Protein AF-A0A4Q2UC87-F1 (afdb_monomer_lite)

Sequence (145 aa):
MKTLNYSRYDSLMQLIVLPMYIGLLDWIMIGHAYWDNWTTFGAATGIVFVESFVNWLINNYIALFTNRRLTDPKRYIKPALIRFGLTGTSSSINATLLYGVFWAIDLPGFELNIVRFGLAMLYTLVIVFIVVIAYEAMDTFLYWQ

Organism: NCBI:txid2502893

Secondary structure (DSSP, 8-state):
---S-SSTTHHHHHHHHHHHHHHHHHHHHHTTHHHH-HHHHHHHHHHHHHHHHHHHHHHHHHHHHHHHH---GGGTHHHHHHHHHHHHHHHHHHHHHHHHHHHHTT-TT----HHHHHHHHHHHHHHHHHHHHHHHHHHHHHHH-

Radius of gyration: 16.62 Å; chains: 1; bounding box: 43×34×49 Å

pLDDT: mean 87.53, std 13.15, range [37.94, 97.88]

Foldseek 3Di:
DPDLDPDPCSVVVCVPVVVVLQLVLLCLQQNPCCVVPPQLVVVSSVVSSVLVVVLSSVLSVLLVVLCVVPVPLVPLPVSLVSSLVVSLVSQLVSLVVSSVVCVVVVRPRGDDDVVSSVVSSVSSSVVSNVVSVVSSVVVNVVVVD

Structure (mmCIF, N/CA/C/O backbone):
data_AF-A0A4Q2UC87-F1
#
_entry.id   AF-A0A4Q2UC87-F1
#
loop_
_atom_site.group_PDB
_atom_site.id
_atom_site.type_symbol
_atom_site.label_atom_id
_atom_site.label_alt_id
_atom_site.label_comp_id
_atom_site.label_asym_id
_atom_site.label_entity_id
_atom_site.label_seq_id
_atom_site.pdbx_PDB_ins_code
_atom_site.Cartn_x
_atom_site.Cartn_y
_atom_site.Cartn_z
_atom_site.occupancy
_atom_site.B_iso_or_equiv
_atom_site.auth_seq_id
_atom_site.auth_comp_id
_atom_site.auth_asym_id
_atom_site.auth_atom_id
_atom_site.pdbx_PDB_model_num
ATOM 1 N N . MET A 1 1 ? -8.832 -21.598 14.549 1.00 37.94 1 MET A N 1
ATOM 2 C CA . MET A 1 1 ? -8.063 -20.332 14.557 1.00 37.94 1 MET A CA 1
ATOM 3 C C . MET A 1 1 ? -8.992 -19.232 14.071 1.00 37.94 1 MET A C 1
ATOM 5 O O . MET A 1 1 ? -9.639 -19.444 13.055 1.00 37.94 1 MET A O 1
ATOM 9 N N . LYS A 1 2 ? -9.147 -18.121 14.807 1.00 42.97 2 LYS A N 1
ATOM 10 C CA . LYS A 1 2 ? -9.926 -16.974 14.309 1.00 42.97 2 LYS A CA 1
ATOM 11 C C . LYS A 1 2 ? -9.225 -16.471 13.045 1.00 42.97 2 LYS A C 1
ATOM 13 O O . LYS A 1 2 ? -8.032 -16.191 13.104 1.00 42.97 2 LYS A O 1
ATOM 18 N N . THR A 1 3 ? -9.937 -16.460 11.925 1.00 48.00 3 THR A N 1
ATOM 19 C CA . THR A 1 3 ? -9.448 -15.950 10.640 1.00 48.00 3 THR A CA 1
ATOM 20 C C . THR A 1 3 ? -8.881 -14.544 10.818 1.00 48.00 3 THR A C 1
ATOM 22 O O . THR A 1 3 ? -9.403 -13.781 11.626 1.00 48.00 3 THR A O 1
ATOM 25 N N . LEU A 1 4 ? -7.851 -14.184 10.048 1.00 56.97 4 LEU A N 1
ATOM 26 C CA . LEU A 1 4 ? -7.305 -12.818 9.993 1.00 56.97 4 LEU A CA 1
ATOM 27 C C . LEU A 1 4 ? -8.288 -11.799 9.386 1.00 56.97 4 LEU A C 1
ATOM 29 O O . LEU A 1 4 ? -7.922 -10.651 9.178 1.00 56.97 4 LEU A O 1
ATOM 33 N N . ASN A 1 5 ? -9.525 -12.200 9.106 1.00 57.31 5 ASN A N 1
ATOM 34 C CA . ASN A 1 5 ? -10.591 -11.304 8.687 1.00 57.31 5 ASN A CA 1
ATOM 35 C C . ASN A 1 5 ? -11.122 -10.565 9.919 1.00 57.31 5 ASN A C 1
ATOM 37 O O . ASN A 1 5 ? -11.554 -11.199 10.888 1.00 57.31 5 ASN A O 1
ATOM 41 N N . TYR A 1 6 ? -11.077 -9.239 9.866 1.00 54.84 6 TYR A N 1
ATOM 42 C CA . TYR A 1 6 ? -11.622 -8.341 10.873 1.00 54.84 6 TYR A CA 1
ATOM 43 C C . TYR A 1 6 ? -13.161 -8.351 10.839 1.00 54.84 6 TYR A C 1
ATOM 45 O O . TYR A 1 6 ? -13.801 -8.412 11.887 1.00 54.84 6 TYR A O 1
ATOM 53 N N . SER A 1 7 ? -13.755 -8.425 9.642 1.00 61.97 7 SER A N 1
ATOM 54 C CA . SER A 1 7 ? -15.198 -8.578 9.414 1.00 61.97 7 SER A CA 1
ATOM 55 C C . SER A 1 7 ? -15.523 -9.610 8.325 1.00 61.97 7 SER A C 1
ATOM 57 O O . SER A 1 7 ? -14.702 -9.932 7.466 1.00 61.97 7 SER A O 1
ATOM 59 N N . ARG A 1 8 ? -16.769 -10.111 8.318 1.00 63.47 8 ARG A N 1
ATOM 60 C CA . ARG A 1 8 ? -17.316 -10.930 7.215 1.00 63.47 8 ARG A CA 1
ATOM 61 C C . ARG A 1 8 ? -17.383 -10.161 5.890 1.00 63.47 8 ARG A C 1
ATOM 63 O O . ARG A 1 8 ? -17.401 -10.790 4.838 1.00 63.47 8 ARG A O 1
ATOM 70 N N . TYR A 1 9 ? -17.412 -8.829 5.947 1.00 67.69 9 TYR A N 1
ATOM 71 C CA . TYR A 1 9 ? -17.465 -7.957 4.771 1.00 67.69 9 TYR A CA 1
ATOM 72 C C . TYR A 1 9 ? -16.085 -7.522 4.267 1.00 67.69 9 TYR A C 1
ATOM 74 O O . TYR A 1 9 ? -16.001 -6.967 3.173 1.00 67.69 9 TYR A O 1
ATOM 82 N N . ASP A 1 10 ? -15.004 -7.813 5.002 1.00 68.94 10 ASP A N 1
ATOM 83 C CA . ASP A 1 10 ? -13.651 -7.407 4.605 1.00 68.94 10 ASP A CA 1
ATOM 84 C C . ASP A 1 10 ? -13.281 -7.958 3.242 1.00 68.94 10 ASP A C 1
ATOM 86 O O . ASP A 1 10 ? -12.770 -7.233 2.404 1.00 68.94 10 ASP A O 1
ATOM 90 N N . SER A 1 11 ? -13.566 -9.235 2.994 1.00 69.19 11 SER A N 1
ATOM 91 C CA . SER A 1 11 ? -13.206 -9.892 1.738 1.00 69.19 11 SER A CA 1
ATOM 92 C C . SER A 1 11 ? -13.876 -9.220 0.535 1.00 69.19 11 SER A C 1
ATOM 94 O O . SER A 1 11 ? -13.258 -9.084 -0.517 1.00 69.19 11 SER A O 1
ATOM 96 N N . LEU A 1 12 ? -15.120 -8.756 0.704 1.00 72.94 12 LEU A N 1
ATOM 97 C CA . LEU A 1 12 ? -15.866 -8.051 -0.337 1.00 72.94 12 LEU A CA 1
ATOM 98 C C . LEU A 1 12 ? -15.346 -6.623 -0.528 1.00 72.94 12 LEU A C 1
ATOM 100 O O . LEU A 1 12 ? -15.152 -6.185 -1.659 1.00 72.94 12 LEU A O 1
ATOM 104 N N . MET A 1 13 ? -15.086 -5.912 0.572 1.00 72.00 13 MET A N 1
ATOM 105 C CA . MET A 1 13 ? -14.503 -4.575 0.518 1.00 72.00 13 MET A CA 1
ATOM 106 C C . MET A 1 13 ? -13.117 -4.616 -0.141 1.00 72.00 13 MET A C 1
ATOM 108 O O . MET A 1 13 ? -12.821 -3.774 -0.979 1.00 72.00 13 MET A O 1
ATOM 112 N N . GLN A 1 14 ? -12.306 -5.633 0.156 1.00 75.81 14 GLN A N 1
ATOM 113 C CA . GLN A 1 14 ? -10.998 -5.845 -0.465 1.00 75.81 14 GLN A CA 1
ATOM 114 C C . GLN A 1 14 ? -11.108 -6.155 -1.957 1.00 75.81 14 GLN A C 1
ATOM 116 O O . GLN A 1 14 ? -10.358 -5.587 -2.740 1.00 75.81 14 GLN A O 1
ATOM 121 N N . LEU A 1 15 ? -12.071 -6.979 -2.380 1.00 77.31 15 LEU A N 1
ATOM 122 C CA . LEU A 1 15 ? -12.268 -7.275 -3.802 1.00 77.31 15 LEU A CA 1
ATOM 123 C C . LEU A 1 15 ? -12.517 -6.008 -4.638 1.00 77.31 15 LEU A C 1
ATOM 125 O O . LEU A 1 15 ? -12.125 -5.955 -5.798 1.00 77.31 15 LEU A O 1
ATOM 129 N N . ILE A 1 16 ? -13.157 -4.995 -4.050 1.00 80.56 16 ILE A N 1
ATOM 130 C CA . ILE A 1 16 ? -13.484 -3.736 -4.730 1.00 80.56 16 ILE A CA 1
ATOM 131 C C . ILE A 1 16 ? -12.366 -2.701 -4.556 1.00 80.56 16 ILE A C 1
ATOM 133 O O . ILE A 1 16 ? -11.944 -2.073 -5.524 1.00 80.56 16 ILE A O 1
ATOM 137 N N . VAL A 1 17 ? -11.881 -2.509 -3.328 1.00 84.12 17 VAL A N 1
ATOM 138 C CA . VAL A 1 17 ? -10.911 -1.457 -2.993 1.00 84.12 17 VAL A CA 1
ATOM 139 C C . VAL A 1 17 ? -9.513 -1.805 -3.496 1.00 84.12 17 VAL A C 1
ATOM 141 O O . VAL A 1 17 ? -8.821 -0.917 -3.986 1.00 84.12 17 VAL A O 1
ATOM 144 N N . LEU A 1 18 ? -9.101 -3.073 -3.419 1.00 88.06 18 LEU A N 1
ATOM 145 C CA . LEU A 1 18 ? -7.736 -3.488 -3.737 1.00 88.06 18 LEU A CA 1
ATOM 146 C C . LEU A 1 18 ? -7.373 -3.256 -5.216 1.00 88.06 18 LEU A C 1
ATOM 148 O O . LEU A 1 18 ? -6.325 -2.662 -5.451 1.00 88.06 18 LEU A O 1
ATOM 152 N N . PRO A 1 19 ? -8.207 -3.603 -6.220 1.00 90.69 19 PRO A N 1
ATOM 153 C CA . PRO A 1 19 ? -7.881 -3.310 -7.619 1.00 90.69 19 PRO A CA 1
ATOM 154 C C . PRO A 1 19 ? -7.775 -1.810 -7.913 1.00 90.69 19 PRO A C 1
ATOM 156 O O . PRO A 1 19 ? -6.869 -1.386 -8.626 1.00 90.69 19 PRO A O 1
ATOM 159 N N . MET A 1 20 ? -8.673 -0.997 -7.340 1.00 91.75 20 MET A N 1
ATOM 160 C CA . MET A 1 20 ? -8.616 0.462 -7.495 1.00 91.75 20 MET A CA 1
ATOM 161 C C . MET A 1 20 ? -7.369 1.048 -6.828 1.00 91.75 20 MET A C 1
ATOM 163 O O . MET A 1 20 ? -6.731 1.932 -7.396 1.00 91.75 20 MET A O 1
ATOM 167 N N . TYR A 1 21 ? -7.021 0.538 -5.643 1.00 93.06 21 TYR A N 1
ATOM 168 C CA . TYR A 1 21 ? -5.811 0.916 -4.924 1.00 93.06 21 TYR A CA 1
ATOM 169 C C . TYR A 1 21 ? -4.556 0.600 -5.733 1.00 93.06 21 TYR A C 1
ATOM 171 O O . TYR A 1 21 ? -3.743 1.493 -5.944 1.00 93.06 21 TYR A O 1
ATOM 179 N N . ILE A 1 22 ? -4.438 -0.634 -6.231 1.00 95.25 22 ILE A N 1
ATOM 180 C CA . ILE A 1 22 ? -3.294 -1.082 -7.030 1.00 95.25 22 ILE A CA 1
ATOM 181 C C . ILE A 1 22 ? -3.141 -0.212 -8.277 1.00 95.25 22 ILE A C 1
ATOM 183 O O . ILE A 1 22 ? -2.082 0.371 -8.478 1.00 95.25 22 ILE A O 1
ATOM 187 N N . GLY A 1 23 ? -4.207 -0.055 -9.070 1.00 95.81 23 GLY A N 1
ATOM 188 C CA . GLY A 1 23 ? -4.127 0.687 -10.330 1.00 95.81 23 GLY A CA 1
ATOM 189 C C . GLY A 1 23 ? -3.752 2.159 -10.147 1.00 95.81 23 GLY A C 1
ATOM 190 O O . GLY A 1 23 ? -2.960 2.699 -10.918 1.00 95.81 23 GLY A O 1
ATOM 191 N N . LEU A 1 24 ? -4.280 2.819 -9.109 1.00 96.62 24 LEU A N 1
ATOM 192 C CA . LEU A 1 24 ? -3.909 4.202 -8.803 1.00 96.62 24 LEU A CA 1
ATOM 193 C C . LEU A 1 24 ? -2.500 4.308 -8.214 1.00 96.62 24 LEU A C 1
ATOM 195 O O . LEU A 1 24 ? -1.775 5.229 -8.582 1.00 96.62 24 LEU A O 1
ATOM 199 N N . LEU A 1 25 ? -2.100 3.393 -7.326 1.00 97.19 25 LEU A N 1
ATOM 200 C CA . LEU A 1 25 ? -0.761 3.399 -6.735 1.00 97.19 25 LEU A CA 1
ATOM 201 C C . LEU A 1 25 ? 0.313 3.188 -7.807 1.00 97.19 25 LEU A C 1
ATOM 203 O O . LEU A 1 25 ? 1.255 3.979 -7.880 1.00 97.19 25 LEU A O 1
ATOM 207 N N . ASP A 1 26 ? 0.131 2.179 -8.662 1.00 97.62 26 ASP A N 1
ATOM 208 C CA . ASP A 1 26 ? 1.014 1.890 -9.792 1.00 97.62 26 ASP A CA 1
ATOM 209 C C . ASP A 1 26 ? 1.115 3.100 -10.722 1.00 97.62 26 ASP A C 1
ATOM 211 O O . ASP A 1 26 ? 2.214 3.547 -11.056 1.00 97.62 26 ASP A O 1
ATOM 215 N N . TRP A 1 27 ? -0.024 3.701 -11.081 1.00 97.75 27 TRP A N 1
ATOM 216 C CA . TRP A 1 27 ? -0.035 4.890 -11.926 1.00 97.75 27 TRP A CA 1
ATOM 217 C C . TRP A 1 27 ? 0.672 6.090 -11.279 1.00 97.75 27 TRP A C 1
ATOM 219 O O . TRP A 1 27 ? 1.401 6.806 -11.965 1.00 97.75 27 TRP A O 1
ATOM 229 N N . ILE A 1 28 ? 0.519 6.308 -9.969 1.00 97.44 28 ILE A N 1
ATOM 230 C CA . ILE A 1 28 ? 1.220 7.389 -9.257 1.00 97.44 28 ILE A CA 1
ATOM 231 C C . ILE A 1 28 ? 2.734 7.143 -9.250 1.00 97.44 28 ILE A C 1
ATOM 233 O O . ILE A 1 28 ? 3.501 8.078 -9.493 1.00 97.44 28 ILE A O 1
ATOM 237 N N . MET A 1 29 ? 3.173 5.911 -8.977 1.00 97.00 29 MET A N 1
ATOM 238 C CA . MET A 1 29 ? 4.595 5.575 -8.876 1.00 97.00 29 MET A CA 1
ATOM 239 C C . MET A 1 29 ? 5.292 5.565 -10.245 1.00 97.00 29 MET A C 1
ATOM 241 O O . MET A 1 29 ? 6.369 6.143 -10.395 1.00 97.00 29 MET A O 1
ATOM 245 N N . ILE A 1 30 ? 4.671 4.947 -11.249 1.00 97.31 30 ILE A N 1
ATOM 246 C CA . ILE A 1 30 ? 5.277 4.659 -12.558 1.00 97.31 30 ILE A CA 1
ATOM 247 C C . ILE A 1 30 ? 4.912 5.730 -13.600 1.00 97.31 30 ILE A C 1
ATOM 249 O O . ILE A 1 30 ? 5.702 6.048 -14.490 1.00 97.31 30 ILE A O 1
ATOM 253 N N . GLY A 1 31 ? 3.745 6.364 -13.478 1.00 95.88 31 GLY A N 1
ATOM 254 C CA . GLY A 1 31 ? 3.232 7.332 -14.447 1.00 95.88 31 GLY A CA 1
ATOM 255 C C . GLY A 1 31 ? 2.605 6.669 -15.675 1.00 95.88 31 GLY A C 1
ATOM 256 O O . GLY A 1 31 ? 2.062 5.570 -15.602 1.00 95.88 31 GLY A O 1
ATOM 257 N N . HIS A 1 32 ? 2.665 7.345 -16.825 1.00 96.00 32 HIS A N 1
ATOM 258 C CA . HIS A 1 32 ? 2.019 6.888 -18.065 1.00 96.00 32 HIS A CA 1
ATOM 259 C C . HIS A 1 32 ? 2.504 5.516 -18.552 1.00 96.00 32 HIS A C 1
ATOM 261 O O . HIS A 1 32 ? 1.696 4.729 -19.038 1.00 96.00 32 HIS A O 1
ATOM 267 N N . ALA A 1 33 ? 3.777 5.176 -18.314 1.00 95.50 33 ALA A N 1
ATOM 268 C CA . ALA A 1 33 ? 4.345 3.884 -18.695 1.00 95.50 33 ALA A CA 1
ATOM 269 C C . ALA A 1 33 ? 3.606 2.677 -18.087 1.00 95.50 33 ALA A C 1
ATOM 271 O O . ALA A 1 33 ? 3.663 1.589 -18.656 1.00 95.50 33 ALA A O 1
ATOM 272 N N . TYR A 1 34 ? 2.878 2.867 -16.979 1.00 97.19 34 TYR A N 1
ATOM 273 C CA . TYR A 1 34 ? 2.019 1.833 -16.405 1.00 97.19 34 TYR A CA 1
ATOM 274 C C . TYR A 1 34 ? 0.909 1.383 -17.365 1.00 97.19 34 TYR A C 1
ATOM 276 O O . TYR A 1 34 ? 0.611 0.197 -17.436 1.00 97.19 34 TYR A O 1
ATOM 284 N N . TRP A 1 35 ? 0.318 2.311 -18.120 1.00 96.69 35 TRP A N 1
ATOM 285 C CA . TRP A 1 35 ? -0.774 2.015 -19.052 1.00 96.69 35 TRP A CA 1
ATOM 286 C C . TRP A 1 35 ? -0.273 1.657 -20.453 1.00 96.69 35 TRP A C 1
ATOM 288 O O . TRP A 1 35 ? -0.924 0.891 -21.160 1.00 96.69 35 TRP A O 1
ATOM 298 N N . ASP A 1 36 ? 0.885 2.193 -20.841 1.00 96.62 36 ASP A N 1
ATOM 299 C CA . ASP A 1 36 ? 1.394 2.085 -22.210 1.00 96.62 36 ASP A CA 1
ATOM 300 C C . ASP A 1 36 ? 2.237 0.818 -22.448 1.00 96.62 36 ASP A C 1
ATOM 302 O O . ASP A 1 36 ? 2.384 0.372 -23.588 1.00 96.62 36 ASP A O 1
ATOM 306 N N . ASN A 1 37 ? 2.797 0.216 -21.392 1.00 95.81 37 ASN A N 1
ATOM 307 C CA . ASN A 1 37 ? 3.660 -0.960 -21.491 1.00 95.81 37 ASN A CA 1
ATOM 308 C C . ASN A 1 37 ? 3.044 -2.170 -20.773 1.00 95.81 37 ASN A C 1
ATOM 310 O O . ASN A 1 37 ? 2.987 -2.218 -19.546 1.00 95.81 37 ASN A O 1
ATOM 314 N N . TRP A 1 38 ? 2.650 -3.194 -21.539 1.00 96.06 38 TRP A N 1
ATOM 315 C CA . TRP A 1 38 ? 2.039 -4.421 -21.008 1.00 96.06 38 TRP A CA 1
ATOM 316 C C . TRP A 1 38 ? 2.913 -5.180 -20.007 1.00 96.06 38 TRP A C 1
ATOM 318 O O . TRP A 1 38 ? 2.391 -5.759 -19.054 1.00 96.06 38 TRP A O 1
ATOM 328 N N . THR A 1 39 ? 4.232 -5.179 -20.205 1.00 95.94 39 THR A N 1
ATOM 329 C CA . THR A 1 39 ? 5.173 -5.816 -19.279 1.00 95.94 39 THR A CA 1
ATOM 330 C C . THR A 1 39 ? 5.194 -5.063 -17.955 1.00 95.94 39 THR A C 1
ATOM 332 O O . THR A 1 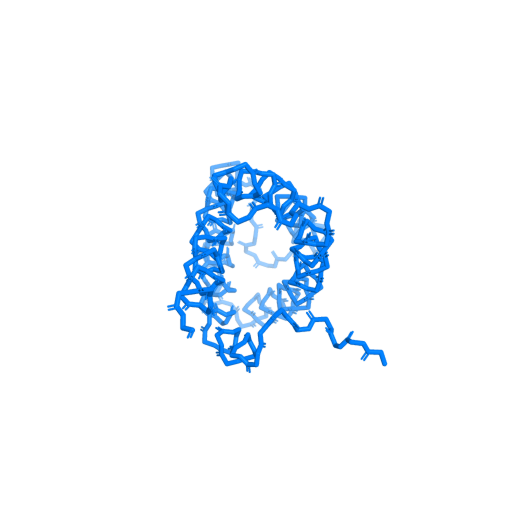39 ? 5.106 -5.685 -16.899 1.00 95.94 39 THR A O 1
ATOM 335 N N . THR A 1 40 ? 5.247 -3.730 -18.011 1.00 96.94 40 THR A N 1
ATOM 336 C CA . THR A 1 40 ? 5.198 -2.861 -16.830 1.00 96.94 40 THR A CA 1
ATOM 337 C C . THR A 1 40 ? 3.874 -3.012 -16.097 1.00 96.94 40 THR A C 1
ATOM 339 O O . THR A 1 40 ? 3.888 -3.248 -14.896 1.00 96.94 40 THR A O 1
ATOM 342 N N . PHE A 1 41 ? 2.750 -2.971 -16.816 1.00 97.62 41 PHE A N 1
ATOM 343 C CA . PHE A 1 41 ? 1.415 -3.186 -16.263 1.00 97.62 41 PHE A CA 1
ATOM 344 C C . PHE A 1 41 ? 1.326 -4.511 -15.498 1.00 97.62 41 PHE A C 1
ATOM 346 O O . PHE A 1 41 ? 1.014 -4.531 -14.309 1.00 97.62 41 PHE A O 1
ATOM 353 N N . GLY A 1 42 ? 1.646 -5.626 -16.165 1.00 97.12 42 GLY A N 1
ATOM 354 C CA . GLY A 1 42 ? 1.512 -6.959 -15.581 1.00 97.12 42 GLY A CA 1
ATOM 355 C C . GLY A 1 42 ? 2.459 -7.197 -14.405 1.00 97.12 42 GLY A C 1
ATOM 356 O O . GLY A 1 42 ? 2.041 -7.738 -13.380 1.00 97.12 42 GLY A O 1
ATOM 357 N N . ALA A 1 43 ? 3.721 -6.774 -14.532 1.00 97.00 43 ALA A N 1
ATOM 358 C CA . ALA A 1 43 ? 4.712 -6.936 -13.474 1.00 97.00 43 ALA A CA 1
ATOM 359 C C . ALA A 1 43 ? 4.396 -6.053 -12.261 1.00 97.00 43 ALA A C 1
ATOM 361 O O . ALA A 1 43 ? 4.373 -6.565 -11.143 1.00 97.00 43 ALA A O 1
ATOM 362 N N . ALA A 1 44 ? 4.104 -4.765 -12.475 1.00 97.44 44 ALA A N 1
ATOM 363 C CA . ALA A 1 44 ? 3.764 -3.836 -11.402 1.00 97.44 44 ALA A CA 1
ATOM 364 C C . ALA A 1 44 ? 2.523 -4.316 -10.649 1.00 97.44 44 ALA A C 1
ATOM 366 O O . ALA A 1 44 ? 2.612 -4.643 -9.468 1.00 97.44 44 ALA A O 1
ATOM 367 N N . THR A 1 45 ? 1.414 -4.537 -11.356 1.00 97.38 45 THR A N 1
ATOM 368 C CA . THR A 1 45 ? 0.158 -4.969 -10.734 1.00 97.38 45 THR A CA 1
ATOM 369 C C . THR A 1 45 ? 0.290 -6.311 -10.021 1.00 97.38 45 THR A C 1
ATOM 371 O O . THR A 1 45 ? -0.272 -6.480 -8.941 1.00 97.38 45 THR A O 1
ATOM 374 N N . GLY A 1 46 ? 1.064 -7.257 -10.563 1.00 96.88 46 GLY A N 1
ATOM 375 C CA . GLY A 1 46 ? 1.347 -8.524 -9.888 1.00 96.88 46 GLY A CA 1
ATOM 376 C C . GLY A 1 46 ? 2.130 -8.344 -8.582 1.00 96.88 46 GLY A C 1
ATOM 377 O O . GLY A 1 46 ? 1.749 -8.911 -7.555 1.00 96.88 46 GLY A O 1
ATOM 378 N N . ILE A 1 47 ? 3.194 -7.535 -8.604 1.00 96.94 47 ILE A N 1
ATOM 379 C CA . ILE A 1 47 ? 4.020 -7.245 -7.423 1.00 96.94 47 ILE A CA 1
ATOM 380 C C . ILE A 1 47 ? 3.190 -6.509 -6.366 1.00 96.94 47 ILE A C 1
ATOM 382 O O . ILE A 1 47 ? 3.132 -6.966 -5.222 1.00 96.94 47 ILE A O 1
ATOM 386 N N . VAL A 1 48 ? 2.498 -5.429 -6.748 1.00 96.81 48 VAL A N 1
ATOM 387 C CA . VAL A 1 48 ? 1.666 -4.643 -5.826 1.00 96.81 48 VAL A CA 1
ATOM 388 C C . VAL A 1 48 ? 0.532 -5.479 -5.264 1.00 96.81 48 VAL A C 1
ATOM 390 O O . VAL A 1 48 ? 0.241 -5.369 -4.079 1.00 96.81 48 VAL A O 1
ATOM 393 N N . PHE A 1 49 ? -0.091 -6.353 -6.057 1.00 95.19 49 PHE A N 1
ATOM 394 C CA . PHE A 1 49 ? -1.146 -7.231 -5.558 1.00 95.19 49 PHE A CA 1
ATOM 395 C C . PHE A 1 49 ? -0.653 -8.127 -4.418 1.00 95.19 49 PHE A C 1
ATOM 397 O O . PHE A 1 49 ? -1.274 -8.166 -3.354 1.00 95.19 49 PHE A O 1
ATOM 404 N N . VAL A 1 50 ? 0.469 -8.825 -4.622 1.00 94.56 50 VAL A N 1
ATOM 405 C CA . VAL A 1 50 ? 1.046 -9.714 -3.601 1.00 94.56 50 VAL A CA 1
ATOM 406 C C . VAL A 1 50 ? 1.433 -8.916 -2.359 1.00 94.56 50 VAL A C 1
ATOM 408 O O . VAL A 1 50 ? 1.113 -9.307 -1.235 1.00 94.56 50 VAL A O 1
ATOM 411 N N . GLU A 1 51 ? 2.092 -7.782 -2.560 1.00 94.50 51 GLU A N 1
ATOM 412 C CA . GLU A 1 51 ? 2.591 -6.938 -1.486 1.00 94.50 51 GLU A CA 1
ATOM 413 C C . GLU A 1 51 ? 1.457 -6.300 -0.664 1.00 94.50 51 GLU A C 1
ATOM 415 O O . GLU A 1 51 ? 1.437 -6.409 0.567 1.00 94.50 51 GLU A O 1
ATOM 420 N N . SER A 1 52 ? 0.444 -5.760 -1.342 1.00 91.62 52 SER A N 1
ATOM 421 C CA . SER A 1 52 ? -0.750 -5.174 -0.727 1.00 91.62 52 SER A CA 1
ATOM 422 C C . SER A 1 52 ? -1.580 -6.216 0.014 1.00 91.62 52 SER A C 1
ATOM 424 O O . SER A 1 52 ? -2.112 -5.930 1.088 1.00 91.62 52 SER A O 1
ATOM 426 N N . PHE A 1 53 ? -1.670 -7.441 -0.513 1.00 90.44 53 PHE A N 1
ATOM 427 C CA . PHE A 1 53 ? -2.346 -8.541 0.170 1.00 90.44 53 PHE A CA 1
ATOM 428 C C . PHE A 1 53 ? -1.647 -8.897 1.490 1.00 90.44 53 PHE A C 1
ATOM 430 O O . PHE A 1 53 ? -2.305 -9.063 2.520 1.00 90.44 53 PHE A O 1
ATOM 437 N N . VAL A 1 54 ? -0.311 -8.958 1.498 1.00 91.62 54 VAL A N 1
ATOM 438 C CA . VAL A 1 54 ? 0.469 -9.194 2.723 1.00 91.62 54 VAL A CA 1
ATOM 439 C C . VAL A 1 54 ? 0.299 -8.040 3.715 1.00 91.62 54 VAL A C 1
ATOM 441 O O . VAL A 1 54 ? 0.035 -8.281 4.896 1.00 91.62 54 VAL A O 1
ATOM 444 N N . ASN A 1 55 ? 0.385 -6.791 3.252 1.00 92.94 55 ASN A N 1
ATOM 445 C CA . ASN A 1 55 ? 0.184 -5.619 4.104 1.00 92.94 55 ASN A CA 1
ATOM 446 C C . ASN A 1 55 ? -1.226 -5.572 4.700 1.00 92.94 55 ASN A C 1
ATOM 448 O O . ASN A 1 55 ? -1.397 -5.230 5.869 1.00 92.94 55 ASN A O 1
ATOM 452 N N . TRP A 1 56 ? -2.240 -5.989 3.944 1.00 88.81 56 TRP A N 1
ATOM 453 C CA . TRP A 1 56 ? -3.597 -6.128 4.456 1.00 88.81 56 TRP A CA 1
ATOM 454 C C . TRP A 1 56 ? -3.682 -7.131 5.617 1.00 88.81 56 TRP A C 1
ATOM 456 O O . TRP A 1 56 ? -4.257 -6.806 6.658 1.00 88.81 56 TRP A O 1
ATOM 466 N N . LEU A 1 57 ? -3.056 -8.309 5.500 1.00 89.31 57 LEU A N 1
ATOM 467 C CA . LEU A 1 57 ? -3.016 -9.289 6.595 1.00 89.31 57 LEU A CA 1
ATOM 468 C C . LEU A 1 57 ? -2.337 -8.721 7.852 1.00 89.31 57 LEU A C 1
ATOM 470 O O . LEU A 1 57 ? -2.821 -8.937 8.968 1.00 89.31 57 LEU A O 1
ATOM 474 N N . ILE A 1 58 ? -1.248 -7.965 7.675 1.00 92.00 58 ILE A N 1
ATOM 475 C CA . ILE A 1 58 ? -0.542 -7.281 8.767 1.00 92.00 58 ILE A CA 1
ATOM 476 C C . ILE A 1 58 ? -1.446 -6.221 9.409 1.00 92.00 58 ILE A C 1
ATOM 478 O O . ILE A 1 58 ? -1.597 -6.194 10.632 1.00 92.00 58 ILE A O 1
ATOM 482 N N . ASN A 1 59 ? -2.104 -5.388 8.603 1.00 91.06 59 ASN A N 1
ATOM 483 C CA . ASN A 1 59 ? -2.998 -4.337 9.084 1.00 91.06 59 ASN A CA 1
ATOM 484 C C . ASN A 1 59 ? -4.205 -4.909 9.841 1.00 91.06 59 ASN A C 1
ATOM 486 O O . ASN A 1 59 ? -4.562 -4.396 10.904 1.00 91.06 59 ASN A O 1
ATOM 490 N N . ASN A 1 60 ? -4.783 -6.017 9.374 1.00 88.19 60 ASN A N 1
ATOM 491 C CA . ASN A 1 60 ? -5.844 -6.709 10.102 1.00 88.19 60 ASN A CA 1
ATOM 492 C C . ASN A 1 60 ? -5.347 -7.276 11.434 1.00 88.19 60 ASN A C 1
ATOM 494 O O . ASN A 1 60 ? -6.037 -7.179 12.452 1.00 88.19 60 ASN A O 1
ATOM 498 N N . TYR A 1 61 ? -4.140 -7.847 11.461 1.00 89.62 61 TYR A N 1
ATOM 499 C CA . TYR A 1 61 ? -3.532 -8.312 12.703 1.00 89.62 61 TYR A CA 1
ATOM 500 C C . TYR A 1 61 ? -3.336 -7.160 13.704 1.00 89.62 61 TYR A C 1
ATOM 502 O O . TYR A 1 61 ? -3.702 -7.299 14.874 1.00 89.62 61 TYR A O 1
ATOM 510 N N . ILE A 1 62 ? -2.843 -6.005 13.242 1.00 89.75 62 ILE A N 1
ATOM 511 C CA . ILE A 1 62 ? -2.709 -4.777 14.042 1.00 89.75 62 ILE A CA 1
ATOM 512 C C . ILE A 1 62 ? -4.074 -4.327 14.584 1.00 89.75 62 ILE A C 1
ATOM 514 O O . ILE A 1 62 ? -4.198 -4.025 15.776 1.00 89.75 62 ILE A O 1
ATOM 518 N N . ALA A 1 63 ? -5.109 -4.314 13.741 1.00 85.81 63 ALA A N 1
ATOM 519 C CA . ALA A 1 63 ? -6.459 -3.918 14.132 1.00 85.81 63 ALA A CA 1
ATOM 520 C C . ALA A 1 63 ? -7.033 -4.846 15.218 1.00 85.81 63 ALA A C 1
ATOM 522 O O . ALA A 1 63 ? -7.475 -4.378 16.271 1.00 85.81 63 ALA A O 1
ATOM 523 N N . LEU A 1 64 ? -6.931 -6.167 15.021 1.00 85.38 64 LEU A N 1
ATOM 524 C CA . LEU A 1 64 ? -7.362 -7.175 15.994 1.00 85.38 64 LEU A CA 1
ATOM 525 C C . LEU A 1 64 ? -6.589 -7.080 17.314 1.00 85.38 64 LEU A C 1
ATOM 527 O O . LEU A 1 64 ? -7.178 -7.221 18.388 1.00 85.38 64 LEU A O 1
ATOM 531 N N . PHE A 1 65 ? -5.277 -6.855 17.254 1.00 87.81 65 PHE A N 1
ATOM 532 C CA . PHE A 1 65 ? -4.445 -6.675 18.440 1.00 87.81 65 PHE A CA 1
ATOM 533 C C . PHE A 1 65 ? -4.853 -5.426 19.230 1.00 87.81 65 PHE A C 1
ATOM 535 O O . PHE A 1 65 ? -4.996 -5.487 20.454 1.00 87.81 65 PHE A O 1
ATOM 542 N N . THR A 1 66 ? -5.100 -4.320 18.526 1.00 85.56 66 THR A N 1
ATOM 543 C CA . THR A 1 66 ? -5.529 -3.049 19.122 1.00 85.56 66 THR A CA 1
ATOM 544 C C . THR A 1 66 ? -6.882 -3.208 19.818 1.00 85.56 66 THR A C 1
ATOM 546 O O . THR A 1 66 ? -6.998 -2.857 20.992 1.00 85.56 66 THR A O 1
ATOM 549 N N . ASN A 1 67 ? -7.858 -3.851 19.166 1.00 80.88 67 ASN A N 1
ATOM 550 C CA . ASN A 1 67 ? -9.184 -4.092 19.750 1.00 80.88 67 ASN A CA 1
ATOM 551 C C . ASN A 1 67 ? -9.156 -4.997 20.978 1.00 80.88 67 ASN A C 1
ATOM 553 O O . ASN A 1 67 ? -9.893 -4.772 21.933 1.00 80.88 67 ASN A O 1
ATOM 557 N N . ARG A 1 68 ? -8.282 -6.011 20.998 1.00 82.94 68 ARG A N 1
ATOM 558 C CA . ARG A 1 68 ? -8.142 -6.884 22.174 1.00 82.94 68 ARG A CA 1
ATOM 559 C C . ARG A 1 68 ? -7.544 -6.163 23.379 1.00 82.94 68 ARG A C 1
ATOM 561 O O . ARG A 1 68 ? -7.842 -6.545 24.504 1.00 82.94 68 ARG A O 1
ATOM 568 N N . ARG A 1 69 ? -6.671 -5.175 23.159 1.00 83.81 69 ARG A N 1
ATOM 569 C CA . ARG A 1 69 ? -6.008 -4.433 24.244 1.00 83.81 69 ARG A CA 1
ATOM 570 C C . ARG A 1 69 ? -6.778 -3.202 24.704 1.00 83.81 69 ARG A C 1
ATOM 572 O O . ARG A 1 69 ? -6.613 -2.796 25.850 1.00 83.81 69 ARG A O 1
ATOM 579 N N . LEU A 1 70 ? -7.573 -2.595 23.831 1.00 80.00 70 LEU A N 1
ATOM 580 C CA . LEU A 1 70 ? -8.300 -1.361 24.106 1.00 80.00 70 LEU A CA 1
ATOM 581 C C . LEU A 1 70 ? -9.804 -1.617 23.991 1.00 80.00 70 LEU A C 1
ATOM 583 O O . LEU A 1 70 ? -10.444 -1.215 23.030 1.00 80.00 70 LEU A O 1
ATOM 587 N N . THR A 1 71 ? -10.354 -2.304 24.990 1.00 68.31 71 THR A N 1
ATOM 588 C CA . THR A 1 71 ? -11.756 -2.746 25.020 1.00 68.31 71 THR A CA 1
ATOM 589 C C . THR A 1 71 ? -12.743 -1.694 25.523 1.00 68.31 71 THR A C 1
ATOM 591 O O . THR A 1 71 ? -13.929 -1.987 25.584 1.00 68.31 71 THR A O 1
ATOM 594 N N . ASP A 1 72 ? -12.288 -0.504 25.935 1.00 74.38 72 ASP A N 1
ATOM 595 C CA . ASP A 1 72 ? -13.173 0.544 26.462 1.00 74.38 72 ASP A CA 1
ATOM 596 C C . ASP A 1 72 ? -13.915 1.259 25.312 1.00 74.38 72 ASP A C 1
ATOM 598 O O . ASP A 1 72 ? -13.304 2.082 24.618 1.00 74.38 72 ASP A O 1
ATOM 602 N N . PRO A 1 73 ? -15.227 1.010 25.122 1.00 62.84 73 PRO A N 1
ATOM 603 C CA . PRO A 1 73 ? -15.994 1.568 24.009 1.00 62.84 73 PRO A CA 1
ATOM 604 C C . PRO A 1 73 ? -16.168 3.088 24.126 1.00 62.84 73 PRO A C 1
ATOM 606 O O . PRO A 1 73 ? -16.414 3.773 23.136 1.00 62.84 73 PRO A O 1
ATOM 609 N N . LYS A 1 74 ? -15.999 3.658 25.329 1.00 67.06 74 LYS A N 1
ATOM 610 C CA . LYS A 1 74 ? -16.138 5.104 25.556 1.00 67.06 74 LYS A CA 1
ATOM 611 C C . LYS A 1 74 ? -14.942 5.906 25.038 1.00 67.06 74 LYS A C 1
ATOM 613 O O . LYS A 1 74 ? -14.969 7.134 25.082 1.00 67.06 74 LYS A O 1
ATOM 618 N N . ARG A 1 75 ? -13.885 5.237 24.561 1.00 70.00 75 ARG A N 1
ATOM 619 C CA . ARG A 1 75 ? -12.621 5.860 24.149 1.00 70.00 75 ARG A CA 1
ATOM 620 C C . ARG A 1 75 ? -12.287 5.655 22.671 1.00 70.00 75 ARG A C 1
ATOM 622 O O . ARG A 1 75 ? -11.106 5.610 22.368 1.00 70.00 75 ARG A O 1
ATOM 629 N N . TYR A 1 76 ? -13.265 5.595 21.763 1.00 74.69 76 TYR A N 1
ATOM 630 C CA . TYR A 1 76 ? -13.081 5.301 20.322 1.00 74.69 76 TYR A CA 1
ATOM 631 C C . TYR A 1 76 ? -11.954 6.089 19.614 1.00 74.69 76 TYR A C 1
ATOM 633 O O . TYR A 1 76 ? -11.238 5.547 18.778 1.00 74.69 76 TYR A O 1
ATOM 641 N N . ILE A 1 77 ? -11.704 7.345 20.004 1.00 82.00 77 ILE A N 1
ATOM 642 C CA . ILE A 1 77 ? -10.648 8.179 19.399 1.00 82.00 77 ILE A CA 1
ATOM 643 C C . ILE A 1 77 ? -9.243 7.589 19.615 1.00 82.00 77 ILE A C 1
ATOM 645 O O . ILE A 1 77 ? -8.401 7.623 18.719 1.00 82.00 77 ILE A O 1
ATOM 649 N N . LYS A 1 78 ? -8.952 7.047 20.805 1.00 85.44 78 LYS A N 1
ATOM 650 C CA . LYS A 1 78 ? -7.593 6.595 21.146 1.00 85.44 78 LYS A CA 1
ATOM 651 C C . LYS A 1 78 ? -7.183 5.320 20.379 1.00 85.44 78 LYS A C 1
ATOM 653 O O . LYS A 1 78 ? -6.085 5.328 19.821 1.00 85.44 78 LYS A O 1
ATOM 658 N N . PRO A 1 79 ? -7.997 4.246 20.321 1.00 84.06 79 PRO A N 1
ATOM 659 C CA . PRO A 1 79 ? -7.757 3.093 19.459 1.00 84.06 79 PRO A CA 1
ATOM 660 C C . PRO A 1 79 ? -7.626 3.484 17.991 1.00 84.06 79 PRO A C 1
ATOM 662 O O . PRO A 1 79 ? -6.677 3.030 17.360 1.00 84.06 79 PRO A O 1
ATOM 665 N N . ALA A 1 80 ? -8.484 4.379 17.487 1.00 86.88 80 ALA A N 1
ATOM 666 C CA . ALA A 1 80 ? -8.429 4.842 16.102 1.00 86.88 80 ALA A CA 1
ATOM 667 C C . ALA A 1 80 ? -7.077 5.492 15.761 1.00 86.88 80 ALA A C 1
ATOM 669 O O . ALA A 1 80 ? -6.449 5.131 14.769 1.00 86.88 80 ALA A O 1
ATOM 670 N N . LEU A 1 81 ? -6.580 6.394 16.618 1.00 90.75 81 LEU A N 1
ATOM 671 C CA . LEU A 1 81 ? -5.275 7.040 16.431 1.00 90.75 81 LEU A CA 1
ATOM 672 C C . LEU A 1 81 ? -4.108 6.047 16.507 1.00 90.75 81 LEU A C 1
ATOM 674 O O . LEU A 1 81 ? -3.177 6.131 15.709 1.00 90.75 81 LEU A O 1
ATOM 678 N N . ILE A 1 82 ? -4.150 5.097 17.448 1.00 91.19 82 ILE A N 1
ATOM 679 C CA . ILE A 1 82 ? -3.113 4.060 17.580 1.00 91.19 82 ILE A CA 1
ATOM 680 C C . ILE A 1 82 ? -3.110 3.153 16.351 1.00 91.19 82 ILE A C 1
ATOM 682 O O . ILE A 1 82 ? -2.048 2.862 15.802 1.00 91.19 82 ILE A O 1
ATOM 686 N N . ARG A 1 83 ? -4.296 2.729 15.908 1.00 90.94 83 ARG A N 1
ATOM 687 C CA . ARG A 1 83 ? -4.473 1.887 14.731 1.00 90.94 83 ARG A CA 1
ATOM 688 C C . ARG A 1 83 ? -3.956 2.612 13.494 1.00 90.94 83 ARG A C 1
ATOM 690 O O . ARG A 1 83 ? -3.089 2.060 12.833 1.00 90.94 83 ARG A O 1
ATOM 697 N N . PHE A 1 84 ? -4.376 3.860 13.270 1.00 93.88 84 PHE A N 1
ATOM 698 C CA . PHE A 1 84 ? -3.879 4.705 12.183 1.00 93.88 84 PHE A CA 1
ATOM 699 C C . PHE A 1 84 ? -2.356 4.853 12.203 1.00 93.88 84 PHE A C 1
ATOM 701 O O . PHE A 1 84 ? -1.721 4.682 11.167 1.00 93.88 84 PHE A O 1
ATOM 708 N N . GLY A 1 85 ? -1.757 5.110 13.369 1.00 95.56 85 GLY A N 1
ATOM 709 C CA . GLY A 1 85 ? -0.303 5.198 13.499 1.00 95.56 85 GLY A CA 1
ATOM 710 C C . GLY A 1 85 ? 0.393 3.901 13.083 1.00 95.56 85 GLY A C 1
ATOM 711 O O . GLY A 1 85 ? 1.273 3.918 12.230 1.00 95.56 85 GLY A O 1
ATOM 712 N N . LEU A 1 86 ? -0.038 2.761 13.629 1.00 95.38 86 LEU A N 1
ATOM 713 C CA . LEU A 1 86 ? 0.582 1.462 13.357 1.00 95.38 86 LEU A CA 1
ATOM 714 C C . LEU A 1 86 ? 0.375 0.994 11.907 1.00 95.38 86 LEU A C 1
ATOM 716 O O . LEU A 1 86 ? 1.337 0.594 11.251 1.00 95.38 86 LEU A O 1
ATOM 720 N N . THR A 1 87 ? -0.855 1.060 11.388 1.00 95.00 87 THR A N 1
ATOM 721 C CA . THR A 1 87 ? -1.159 0.649 10.007 1.00 95.00 87 THR A CA 1
ATOM 722 C C . THR A 1 87 ? -0.599 1.637 8.989 1.00 95.00 87 THR A C 1
ATOM 724 O O . THR A 1 87 ? -0.167 1.233 7.910 1.00 95.00 87 THR A O 1
ATOM 727 N N . GLY A 1 88 ? -0.558 2.927 9.331 1.00 96.00 88 GLY A N 1
ATOM 728 C CA . GLY A 1 88 ? 0.059 3.976 8.523 1.00 96.00 88 GLY A CA 1
ATOM 729 C C . GLY A 1 88 ? 1.561 3.762 8.383 1.00 96.00 88 GLY A C 1
ATOM 730 O O . GLY A 1 88 ? 2.072 3.778 7.265 1.00 96.00 88 GLY A O 1
ATOM 731 N N . THR A 1 89 ? 2.261 3.465 9.483 1.00 96.69 89 THR A N 1
ATOM 732 C CA . THR A 1 89 ? 3.684 3.099 9.446 1.00 96.69 89 THR A CA 1
ATOM 733 C C . THR A 1 89 ? 3.917 1.811 8.657 1.00 96.69 89 THR A C 1
ATOM 735 O O . THR A 1 89 ? 4.777 1.808 7.780 1.00 96.69 89 THR A O 1
ATOM 738 N N . SER A 1 90 ? 3.141 0.747 8.904 1.00 96.31 90 SER A N 1
ATOM 739 C CA . SER A 1 90 ? 3.259 -0.518 8.156 1.00 96.31 90 SER A CA 1
ATOM 740 C C . SER A 1 90 ? 3.116 -0.295 6.650 1.00 96.31 90 SER A C 1
ATOM 742 O O . SER A 1 90 ? 3.986 -0.679 5.874 1.00 96.31 90 SER A O 1
ATOM 744 N N . SER A 1 91 ? 2.061 0.411 6.243 1.00 95.81 91 SER A N 1
ATOM 745 C CA . SER A 1 91 ? 1.768 0.659 4.828 1.00 95.81 91 SER A CA 1
ATOM 746 C C . SER A 1 91 ? 2.771 1.619 4.181 1.00 95.81 91 SER A C 1
ATOM 748 O O . SER A 1 91 ? 3.076 1.486 3.004 1.00 95.81 91 SER A O 1
ATOM 750 N N . SER A 1 92 ? 3.336 2.551 4.950 1.00 97.06 92 SER A N 1
ATOM 751 C CA . SER A 1 92 ? 4.417 3.436 4.492 1.00 97.06 92 SER A CA 1
ATOM 752 C C . SER A 1 92 ? 5.716 2.668 4.225 1.00 97.06 92 SER A C 1
ATOM 754 O O . SER A 1 92 ? 6.398 2.918 3.231 1.00 97.06 92 SER A O 1
ATOM 756 N N . ILE A 1 93 ? 6.061 1.714 5.098 1.00 96.94 93 ILE A N 1
ATOM 757 C CA . ILE A 1 93 ? 7.207 0.817 4.894 1.00 96.94 93 ILE A CA 1
ATOM 758 C C . ILE A 1 93 ? 6.980 -0.031 3.641 1.00 96.94 93 ILE A C 1
ATOM 760 O O . ILE A 1 93 ? 7.888 -0.151 2.828 1.00 96.94 93 ILE A O 1
ATOM 764 N N . ASN A 1 94 ? 5.768 -0.559 3.472 1.00 95.56 94 ASN A N 1
ATOM 765 C CA . ASN A 1 94 ? 5.345 -1.327 2.305 1.00 95.56 94 ASN A CA 1
ATOM 766 C C . ASN A 1 94 ? 5.539 -0.505 1.011 1.00 95.56 94 ASN A C 1
ATOM 768 O O . ASN A 1 94 ? 6.434 -0.802 0.229 1.00 95.56 94 ASN A O 1
ATOM 772 N N . ALA A 1 95 ? 4.898 0.662 0.889 1.00 95.62 95 ALA A N 1
ATOM 773 C CA . ALA A 1 95 ? 5.077 1.547 -0.269 1.00 95.62 95 ALA A CA 1
ATOM 774 C C . ALA A 1 95 ? 6.552 1.929 -0.546 1.00 95.62 95 ALA A C 1
ATOM 776 O O . ALA A 1 95 ? 6.955 2.061 -1.702 1.00 95.62 95 ALA A O 1
ATOM 777 N N . THR A 1 96 ? 7.378 2.071 0.498 1.00 97.44 96 THR A N 1
ATOM 778 C CA . THR A 1 96 ? 8.831 2.291 0.356 1.00 97.44 96 THR A CA 1
ATOM 779 C C . THR A 1 96 ? 9.547 1.071 -0.226 1.00 97.44 96 THR A C 1
ATOM 781 O O . THR A 1 96 ? 10.377 1.217 -1.123 1.00 97.44 96 THR A O 1
ATOM 784 N N . LEU A 1 97 ? 9.229 -0.130 0.265 1.00 97.06 97 LEU A N 1
ATOM 785 C CA . LEU A 1 97 ? 9.761 -1.385 -0.264 1.00 97.06 97 LEU A CA 1
ATOM 786 C C . LEU A 1 97 ? 9.343 -1.581 -1.717 1.00 97.06 97 LEU A C 1
ATOM 788 O O . LEU A 1 97 ? 10.196 -1.901 -2.538 1.00 97.06 97 LEU A O 1
ATOM 792 N N . LEU A 1 98 ? 8.077 -1.329 -2.045 1.00 96.75 98 LEU A N 1
ATOM 793 C CA . LEU A 1 98 ? 7.563 -1.435 -3.402 1.00 96.75 98 LEU A CA 1
ATOM 794 C C . LEU A 1 98 ? 8.320 -0.526 -4.375 1.00 96.75 98 LEU A C 1
ATOM 796 O O . LEU A 1 98 ? 8.810 -0.979 -5.408 1.00 96.75 98 LEU A O 1
ATOM 800 N N . TYR A 1 99 ? 8.485 0.743 -4.002 1.00 96.81 99 TYR A N 1
ATOM 801 C CA . TYR A 1 99 ? 9.247 1.709 -4.787 1.00 96.81 99 TYR A CA 1
ATOM 802 C C . TYR A 1 99 ? 10.710 1.267 -4.981 1.00 96.81 99 TYR A C 1
ATOM 804 O O . TYR A 1 99 ? 11.269 1.386 -6.072 1.00 96.81 99 TYR A O 1
ATOM 812 N N . GLY A 1 100 ? 11.321 0.698 -3.935 1.00 97.12 100 GLY A N 1
ATOM 813 C CA . GLY A 1 100 ? 12.656 0.104 -4.003 1.00 97.12 100 GLY A CA 1
ATOM 814 C C . GLY A 1 100 ? 12.730 -1.139 -4.895 1.00 97.12 100 GLY A C 1
ATOM 815 O O . GLY A 1 100 ? 13.715 -1.307 -5.609 1.00 97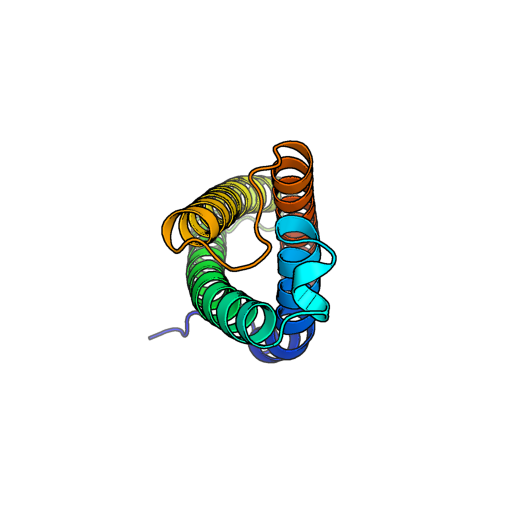.12 100 GLY A O 1
ATOM 816 N N . VAL A 1 101 ? 11.696 -1.986 -4.902 1.00 97.62 101 VAL A N 1
ATOM 817 C CA . VAL A 1 101 ? 11.605 -3.168 -5.773 1.00 97.62 101 VAL A CA 1
ATOM 818 C C . VAL A 1 101 ? 11.516 -2.750 -7.235 1.00 97.62 101 VAL A C 1
ATOM 820 O O . VAL A 1 101 ? 12.277 -3.278 -8.040 1.00 97.62 101 VAL A O 1
ATOM 823 N N . PHE A 1 102 ? 10.656 -1.785 -7.578 1.00 97.62 102 PHE A N 1
ATOM 824 C CA . PHE A 1 102 ? 10.544 -1.274 -8.949 1.00 97.62 102 PHE A CA 1
ATOM 825 C C . PHE A 1 102 ? 11.866 -0.719 -9.473 1.00 97.62 102 PHE A C 1
ATOM 827 O O . PHE A 1 102 ? 12.233 -0.985 -10.616 1.00 97.62 102 PHE A O 1
ATOM 834 N N . TRP A 1 103 ? 12.609 -0.017 -8.616 1.00 97.19 103 TRP A N 1
ATOM 835 C CA . TRP A 1 103 ? 13.958 0.427 -8.940 1.00 97.19 103 TRP A CA 1
ATOM 836 C C . TRP A 1 103 ? 14.936 -0.745 -9.118 1.00 97.19 103 TRP A C 1
ATOM 838 O O . TRP A 1 103 ? 15.679 -0.787 -10.094 1.00 97.19 103 TRP A O 1
ATOM 848 N N . ALA A 1 104 ? 14.936 -1.708 -8.194 1.00 97.56 104 ALA A N 1
ATOM 849 C CA . ALA A 1 104 ? 15.906 -2.802 -8.171 1.00 97.56 104 ALA A CA 1
ATOM 850 C C . ALA A 1 104 ? 15.764 -3.781 -9.348 1.00 97.56 104 ALA A C 1
ATOM 852 O O . ALA A 1 104 ? 16.759 -4.366 -9.771 1.00 97.56 104 ALA A O 1
ATOM 853 N N . ILE A 1 105 ? 14.546 -3.972 -9.863 1.00 96.94 105 ILE A N 1
ATOM 854 C CA . ILE A 1 105 ? 14.289 -4.833 -11.027 1.00 96.94 105 ILE A CA 1
ATOM 855 C C . ILE A 1 105 ? 14.423 -4.095 -12.364 1.00 96.94 105 ILE A C 1
ATOM 857 O O . ILE A 1 105 ? 14.155 -4.703 -13.397 1.00 96.94 105 ILE A O 1
ATOM 861 N N . ASP A 1 106 ? 14.798 -2.810 -12.335 1.00 96.06 106 ASP A N 1
ATOM 862 C CA . ASP A 1 106 ? 14.845 -1.926 -13.503 1.00 96.06 106 ASP A CA 1
ATOM 863 C C . ASP 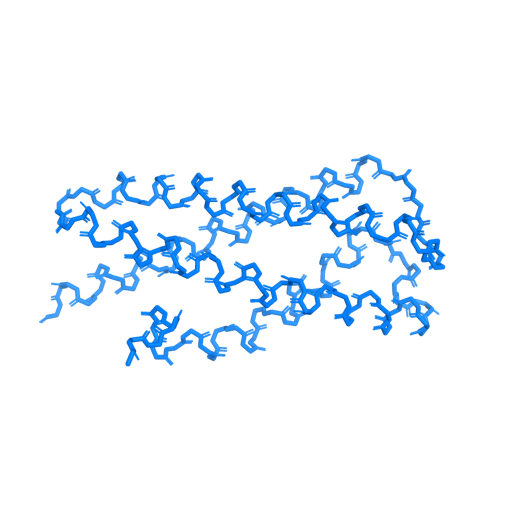A 1 106 ? 13.534 -1.986 -14.306 1.00 96.06 106 ASP A C 1
ATOM 865 O O . ASP A 1 106 ? 13.500 -2.300 -15.500 1.00 96.06 106 ASP A O 1
ATOM 869 N N . LEU A 1 107 ? 12.409 -1.788 -13.603 1.00 96.50 107 LEU A N 1
ATOM 870 C CA . LEU A 1 107 ? 11.086 -1.944 -14.198 1.00 96.50 107 LEU A CA 1
ATOM 871 C C . LEU A 1 107 ? 10.940 -0.981 -15.396 1.00 96.50 107 LEU A C 1
ATOM 873 O O . LEU A 1 107 ? 11.114 0.228 -15.224 1.00 96.50 107 LEU A O 1
ATOM 877 N N . PRO A 1 108 ? 10.574 -1.459 -16.601 1.00 96.00 108 PRO A N 1
ATOM 878 C CA . PRO A 1 108 ? 10.548 -0.605 -17.783 1.00 96.00 108 PRO A CA 1
ATOM 879 C C . PRO A 1 108 ? 9.641 0.622 -17.608 1.00 96.00 108 PRO A C 1
ATOM 881 O O . PRO A 1 108 ? 8.456 0.499 -17.296 1.00 96.00 108 PRO A O 1
ATOM 884 N N . GLY A 1 109 ? 10.195 1.815 -17.835 1.00 92.88 109 GLY A N 1
ATOM 885 C CA . GLY A 1 109 ? 9.473 3.086 -17.704 1.00 92.88 109 GLY A CA 1
ATOM 886 C C . GLY A 1 109 ? 9.296 3.592 -16.268 1.00 92.88 109 GLY A C 1
ATOM 887 O O . GLY A 1 109 ? 8.671 4.634 -16.072 1.00 92.88 109 GLY A O 1
ATOM 888 N N . PHE A 1 110 ? 9.846 2.894 -15.270 1.00 96.56 110 PHE A N 1
ATOM 889 C CA . PHE A 1 110 ? 9.965 3.420 -13.917 1.00 96.56 110 PHE A CA 1
ATOM 890 C C . PHE A 1 110 ? 11.190 4.336 -13.812 1.00 96.56 110 PHE A C 1
ATOM 892 O O . PHE A 1 110 ? 12.302 3.965 -14.176 1.00 96.56 110 PHE A O 1
ATOM 899 N N . GLU A 1 111 ? 10.988 5.534 -13.271 1.00 95.31 111 GLU A N 1
ATOM 900 C CA . GLU A 1 111 ? 12.050 6.508 -13.031 1.00 95.31 111 GLU A CA 1
ATOM 901 C C . GLU A 1 111 ? 12.018 6.954 -11.573 1.00 95.31 111 GLU A C 1
ATOM 903 O O . GLU A 1 111 ? 10.949 7.218 -11.012 1.00 95.31 111 GLU A O 1
ATOM 908 N N . LEU A 1 112 ? 13.198 7.101 -10.964 1.00 95.38 112 LEU A N 1
ATOM 909 C CA . LEU A 1 112 ? 13.306 7.627 -9.609 1.00 95.38 112 LEU A CA 1
ATOM 910 C C . LEU A 1 112 ? 12.846 9.092 -9.569 1.00 95.38 112 LEU A C 1
ATOM 912 O O . LEU A 1 112 ? 13.572 10.008 -9.946 1.00 95.38 112 LEU A O 1
ATOM 916 N N . ASN A 1 113 ? 11.645 9.314 -9.045 1.00 96.62 113 ASN A N 1
ATOM 917 C CA . ASN A 1 113 ? 11.039 10.620 -8.867 1.00 96.62 113 ASN A CA 1
ATOM 918 C C . ASN A 1 113 ? 10.485 10.778 -7.441 1.00 96.62 113 ASN A C 1
ATOM 920 O O . ASN A 1 113 ? 9.464 10.197 -7.070 1.00 96.62 113 ASN A O 1
ATOM 924 N N . ILE A 1 114 ? 11.134 11.635 -6.647 1.00 96.19 114 ILE A N 1
ATOM 925 C CA . ILE A 1 114 ? 10.772 11.864 -5.241 1.00 96.19 114 ILE A CA 1
ATOM 926 C C . ILE A 1 114 ? 9.360 12.438 -5.062 1.00 96.19 114 ILE A C 1
ATOM 928 O O . ILE A 1 114 ? 8.709 12.169 -4.054 1.00 96.19 114 ILE A O 1
ATOM 932 N N . VAL A 1 115 ? 8.861 13.201 -6.040 1.00 97.81 115 VAL A N 1
ATOM 933 C CA . VAL A 1 115 ? 7.509 13.770 -5.995 1.00 97.81 115 VAL A CA 1
ATOM 934 C C . VAL A 1 115 ? 6.478 12.658 -6.155 1.00 97.81 115 VAL A C 1
ATOM 936 O O . VAL A 1 115 ? 5.536 12.591 -5.369 1.00 97.81 115 VAL A O 1
ATOM 939 N N . ARG A 1 116 ? 6.685 11.740 -7.108 1.00 96.62 116 ARG A N 1
ATOM 940 C CA . ARG A 1 116 ? 5.823 10.558 -7.281 1.00 96.62 116 ARG A CA 1
ATOM 941 C C . ARG A 1 116 ? 5.847 9.659 -6.053 1.00 96.62 116 ARG A C 1
ATOM 943 O O . ARG A 1 116 ? 4.789 9.249 -5.586 1.00 96.62 116 ARG A O 1
ATOM 950 N N . PHE A 1 117 ? 7.029 9.433 -5.478 1.00 97.25 117 PHE A N 1
ATOM 951 C CA . PHE A 1 117 ? 7.155 8.701 -4.220 1.00 97.25 117 PHE A CA 1
ATOM 952 C C . PHE A 1 117 ? 6.366 9.371 -3.084 1.00 97.25 117 PHE A C 1
ATOM 954 O O . PHE A 1 117 ? 5.556 8.723 -2.425 1.00 97.25 117 PHE A O 1
ATOM 961 N N . GLY A 1 118 ? 6.526 10.684 -2.894 1.00 97.69 118 GLY A N 1
ATOM 962 C CA . GLY A 1 118 ? 5.787 11.441 -1.881 1.00 97.69 118 GLY A CA 1
ATOM 963 C C . GLY A 1 118 ? 4.268 11.391 -2.077 1.00 97.69 118 GLY A C 1
ATOM 964 O O . GLY A 1 118 ? 3.527 11.220 -1.108 1.00 97.69 118 GLY A O 1
ATOM 965 N N . LEU A 1 119 ? 3.796 11.474 -3.326 1.00 97.88 119 LEU A N 1
ATOM 966 C CA . LEU A 1 119 ? 2.377 11.332 -3.661 1.00 97.88 119 LEU A CA 1
ATOM 967 C C . LEU A 1 119 ? 1.859 9.914 -3.397 1.00 97.88 119 LEU A C 1
ATOM 969 O O . LEU A 1 119 ? 0.757 9.771 -2.874 1.00 97.88 119 LEU A O 1
ATOM 973 N N . ALA A 1 120 ? 2.648 8.876 -3.687 1.00 97.06 120 ALA A N 1
ATOM 974 C CA . ALA A 1 120 ? 2.284 7.489 -3.400 1.00 97.06 120 ALA A CA 1
ATOM 975 C C . ALA A 1 120 ? 2.172 7.227 -1.888 1.00 97.06 120 ALA A C 1
ATOM 977 O O . ALA A 1 120 ? 1.238 6.562 -1.430 1.00 97.06 120 ALA A O 1
ATOM 978 N N . MET A 1 121 ? 3.079 7.812 -1.100 1.00 97.69 121 MET A N 1
ATOM 979 C CA . MET A 1 121 ? 3.034 7.765 0.364 1.00 97.69 121 MET A CA 1
ATOM 980 C C . MET A 1 121 ? 1.794 8.481 0.908 1.00 97.69 121 MET A C 1
ATOM 982 O O . MET A 1 121 ? 1.067 7.920 1.727 1.00 97.69 121 MET A O 1
ATOM 986 N N . LEU A 1 122 ? 1.506 9.692 0.417 1.00 97.75 122 LEU A N 1
ATOM 987 C CA . LEU A 1 122 ? 0.308 10.440 0.798 1.00 97.75 122 LEU A CA 1
ATOM 988 C C . LEU A 1 122 ? -0.970 9.674 0.436 1.00 97.75 122 LEU A C 1
ATOM 990 O O . LEU A 1 122 ? -1.855 9.534 1.278 1.00 97.75 122 LEU A O 1
ATOM 994 N N . TYR A 1 123 ? -1.049 9.144 -0.786 1.00 97.06 123 TYR A N 1
ATOM 995 C CA . TYR A 1 123 ? -2.173 8.331 -1.242 1.00 97.06 123 TYR A CA 1
ATOM 996 C C . TYR A 1 123 ? -2.392 7.118 -0.331 1.00 97.06 123 TYR A C 1
ATOM 998 O O . TYR A 1 123 ? -3.503 6.895 0.150 1.00 97.06 123 TYR A O 1
ATOM 1006 N N . THR A 1 124 ? -1.320 6.397 -0.001 1.00 95.81 124 THR A N 1
ATOM 1007 C CA . THR A 1 124 ? -1.366 5.254 0.918 1.00 95.81 124 THR A CA 1
ATOM 1008 C C . THR A 1 124 ? -1.889 5.656 2.298 1.00 95.81 124 THR A C 1
ATOM 1010 O O . THR A 1 124 ? -2.774 4.992 2.837 1.00 95.81 124 THR A O 1
ATOM 1013 N N . LEU A 1 125 ? -1.416 6.772 2.861 1.00 96.50 125 LEU A N 1
ATOM 1014 C CA . LEU A 1 125 ? -1.892 7.266 4.158 1.00 96.50 125 LEU A CA 1
ATOM 1015 C C . LEU A 1 125 ? -3.368 7.686 4.131 1.00 96.50 125 LEU A C 1
ATOM 1017 O O . LEU A 1 125 ? -4.087 7.420 5.094 1.00 96.50 125 LEU A O 1
ATOM 1021 N N . VAL A 1 126 ? -3.837 8.293 3.036 1.00 96.12 126 VAL A N 1
ATOM 1022 C CA . VAL A 1 126 ? -5.256 8.643 2.855 1.00 96.12 126 VAL A CA 1
ATOM 1023 C C . VAL A 1 126 ? -6.125 7.386 2.814 1.00 96.12 126 VAL A C 1
ATOM 1025 O O . VAL A 1 126 ? -7.146 7.330 3.499 1.00 96.12 126 VAL A O 1
ATOM 1028 N N . ILE A 1 127 ? -5.712 6.351 2.077 1.00 93.38 127 ILE A N 1
ATOM 1029 C CA . ILE A 1 127 ? -6.441 5.076 2.032 1.00 93.38 127 ILE A CA 1
ATOM 1030 C C . ILE A 1 127 ? -6.474 4.418 3.414 1.00 93.38 127 ILE A C 1
ATOM 1032 O O . ILE A 1 127 ? -7.542 4.006 3.868 1.00 93.38 127 ILE A O 1
ATOM 1036 N N . VAL A 1 128 ? -5.345 4.385 4.128 1.00 93.12 128 VAL A N 1
ATOM 1037 C CA . VAL A 1 128 ? -5.291 3.869 5.505 1.00 93.12 128 VAL A CA 1
ATOM 1038 C C . VAL A 1 128 ? -6.240 4.643 6.423 1.00 93.12 128 VAL A C 1
ATOM 1040 O O . VAL A 1 128 ? -6.969 4.028 7.198 1.00 93.12 128 VAL A O 1
ATOM 1043 N N . PHE A 1 129 ? -6.274 5.973 6.324 1.00 93.44 129 PHE A N 1
ATOM 1044 C CA . PHE A 1 129 ? -7.183 6.810 7.107 1.00 93.44 129 PHE A CA 1
ATOM 1045 C C . PHE A 1 129 ? -8.655 6.460 6.851 1.00 93.44 129 PHE A C 1
ATOM 1047 O O . PHE A 1 129 ? -9.410 6.250 7.802 1.00 93.44 129 PHE A O 1
ATOM 1054 N N . ILE A 1 130 ? -9.048 6.329 5.578 1.00 91.88 130 ILE A N 1
ATOM 1055 C CA . ILE A 1 130 ? -10.411 5.945 5.181 1.00 91.88 130 ILE A CA 1
ATOM 1056 C C . ILE A 1 130 ? -10.774 4.567 5.747 1.00 91.88 130 ILE A C 1
ATOM 1058 O O . ILE A 1 130 ? -11.842 4.412 6.340 1.00 91.88 130 ILE A O 1
ATOM 1062 N N . VAL A 1 131 ? -9.885 3.579 5.610 1.00 88.88 131 VAL A N 1
ATOM 1063 C CA . VAL A 1 131 ? -10.121 2.208 6.094 1.00 88.88 131 VAL A CA 1
ATOM 1064 C C . VAL A 1 131 ? -10.250 2.165 7.617 1.00 88.88 131 VAL A C 1
ATOM 1066 O O . VAL A 1 131 ? -11.148 1.501 8.133 1.00 88.88 131 VAL A O 1
ATOM 1069 N N . VAL A 1 132 ? -9.406 2.899 8.350 1.00 89.06 132 VAL A N 1
ATOM 1070 C CA . VAL A 1 132 ? -9.508 2.982 9.815 1.00 89.06 132 VAL A CA 1
ATOM 1071 C C . VAL A 1 132 ? -10.850 3.583 10.225 1.00 89.06 132 VAL A C 1
ATOM 1073 O O . VAL A 1 132 ? -11.530 2.996 11.060 1.00 89.06 132 VAL A O 1
ATOM 1076 N N . ILE A 1 133 ? -11.276 4.692 9.612 1.00 88.12 133 ILE A N 1
ATOM 1077 C CA . ILE A 1 133 ? -12.587 5.294 9.905 1.00 88.12 133 ILE A CA 1
ATOM 1078 C C . ILE A 1 133 ? -13.726 4.323 9.593 1.00 88.12 133 ILE A C 1
ATOM 1080 O O . ILE A 1 133 ? -14.646 4.199 10.399 1.00 88.12 133 ILE A O 1
ATOM 1084 N N . ALA A 1 134 ? -13.670 3.626 8.456 1.00 85.94 134 ALA A N 1
ATOM 1085 C CA . ALA A 1 134 ? -14.688 2.651 8.083 1.00 85.94 134 ALA A CA 1
ATOM 1086 C C . ALA A 1 134 ? -14.806 1.532 9.132 1.00 85.94 134 ALA A C 1
ATOM 1088 O O . ALA A 1 134 ? -15.914 1.207 9.558 1.00 85.94 134 ALA A O 1
ATOM 1089 N N . TYR A 1 135 ? -13.679 0.996 9.609 1.00 80.62 135 TYR A N 1
ATOM 1090 C CA . TYR A 1 135 ? -13.682 -0.025 10.656 1.00 80.62 135 TYR A CA 1
ATOM 1091 C C . TYR A 1 135 ? -14.184 0.493 12.003 1.00 80.62 135 TYR A C 1
ATOM 1093 O O . TYR A 1 135 ? -14.981 -0.186 12.643 1.00 80.62 135 TYR A O 1
ATOM 1101 N N . GLU A 1 136 ? -13.778 1.690 12.431 1.00 81.25 136 GLU A N 1
ATOM 1102 C CA . GLU A 1 136 ? -14.289 2.281 13.676 1.00 81.25 136 GLU A CA 1
ATOM 1103 C C . GLU A 1 136 ? -15.795 2.572 13.592 1.00 81.25 136 GLU A C 1
ATOM 1105 O O . GLU A 1 136 ? -16.529 2.351 14.558 1.00 81.25 136 GLU A O 1
ATOM 1110 N N . ALA A 1 137 ? -16.283 3.018 12.430 1.00 81.25 137 ALA A N 1
ATOM 1111 C CA . ALA A 1 137 ? -17.708 3.212 12.197 1.00 81.25 137 ALA A CA 1
ATOM 1112 C C . ALA A 1 137 ? -18.466 1.880 12.297 1.00 81.25 137 ALA A C 1
ATOM 1114 O O . ALA A 1 137 ? -19.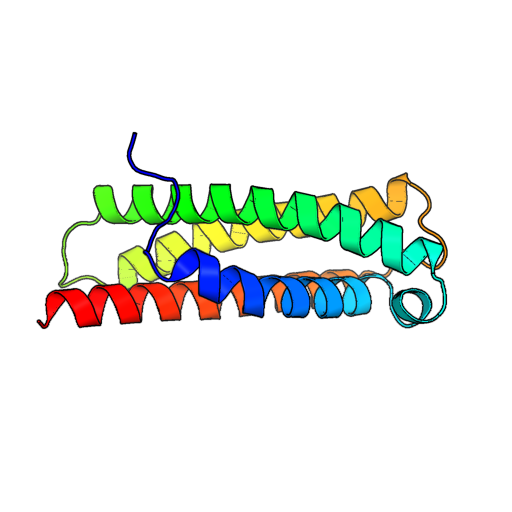472 1.807 13.001 1.00 81.25 137 ALA A O 1
ATOM 1115 N N . MET A 1 138 ? -17.966 0.818 11.655 1.00 78.06 138 MET A N 1
ATOM 1116 C CA . MET A 1 138 ? -18.560 -0.522 11.728 1.00 78.06 138 MET A CA 1
ATOM 1117 C C . MET A 1 138 ? -18.594 -1.074 13.160 1.00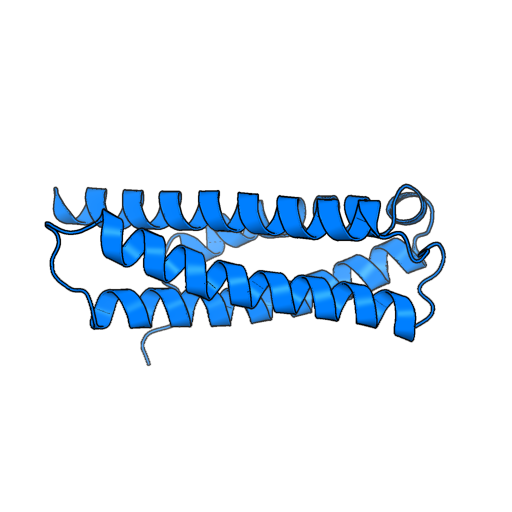 78.06 138 MET A C 1
ATO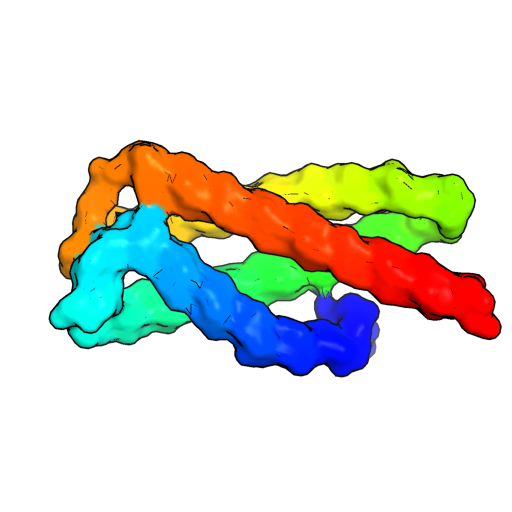M 1119 O O . MET A 1 138 ? -19.636 -1.567 13.592 1.00 78.06 138 MET A O 1
ATOM 1123 N N . ASP A 1 139 ? -17.491 -0.959 13.904 1.00 74.00 139 ASP A N 1
ATOM 1124 C CA . ASP A 1 139 ? -17.413 -1.379 15.308 1.00 74.00 139 ASP A CA 1
ATOM 1125 C C . ASP A 1 139 ? -18.406 -0.603 16.180 1.00 74.00 139 ASP A C 1
ATOM 1127 O O . ASP A 1 139 ? -19.088 -1.183 17.026 1.00 74.00 139 ASP A O 1
ATOM 1131 N N . THR A 1 140 ? -18.525 0.706 15.942 1.00 73.00 140 THR A N 1
ATOM 1132 C CA . THR A 1 140 ? -19.469 1.559 16.668 1.00 73.00 140 THR A CA 1
ATOM 1133 C C . THR A 1 140 ? -20.909 1.142 16.371 1.00 73.00 140 THR A C 1
ATOM 1135 O O . THR A 1 140 ? -21.681 0.949 17.306 1.00 73.00 140 THR A O 1
ATOM 1138 N N . PHE A 1 141 ? -21.281 0.932 15.103 1.00 71.69 141 PHE A N 1
ATOM 1139 C CA . PHE A 1 141 ? -22.629 0.476 14.736 1.00 71.69 141 PHE A CA 1
ATOM 1140 C C . PHE A 1 141 ? -23.002 -0.861 15.387 1.00 71.69 141 PHE A C 1
ATOM 1142 O O . PHE A 1 141 ? -24.127 -1.001 15.861 1.00 71.69 141 PHE A O 1
ATOM 1149 N N . LEU A 1 142 ? -22.067 -1.816 15.453 1.00 64.94 142 LEU A N 1
ATOM 1150 C CA . LEU A 1 142 ? -22.290 -3.112 16.105 1.00 64.94 142 LEU A CA 1
ATOM 1151 C C . LEU A 1 142 ? -22.484 -3.001 17.622 1.00 64.94 142 LEU A C 1
ATOM 1153 O O . LEU A 1 142 ? -23.144 -3.854 18.198 1.00 64.94 142 LEU A O 1
ATOM 1157 N N . TYR A 1 143 ? -21.906 -1.987 18.270 1.00 62.31 143 TYR A N 1
ATOM 1158 C CA . TYR A 1 143 ? -22.056 -1.766 19.712 1.00 62.31 143 TYR A CA 1
ATOM 1159 C C . TYR A 1 143 ? -23.395 -1.108 20.089 1.00 62.31 143 TYR A C 1
ATOM 1161 O O . TYR A 1 143 ? -23.852 -1.248 21.221 1.00 62.31 143 TYR A O 1
ATOM 1169 N N . TRP A 1 144 ? -24.009 -0.355 19.170 1.00 55.25 144 TRP A N 1
ATOM 1170 C CA . TRP A 1 144 ? -25.298 0.314 19.397 1.00 55.25 144 TRP A CA 1
ATOM 1171 C C . TRP A 1 144 ? -26.523 -0.580 19.136 1.00 55.25 144 TRP A C 1
ATOM 1173 O O . TRP A 1 144 ? -27.629 -0.181 19.504 1.00 55.25 144 TRP A O 1
ATOM 1183 N N . GLN A 1 145 ? -26.343 -1.745 18.504 1.00 48.75 145 GLN A N 1
ATOM 1184 C CA . GLN A 1 145 ? -27.378 -2.774 18.321 1.00 48.75 145 GLN A CA 1
ATOM 1185 C C . GLN A 1 145 ? -27.387 -3.764 19.487 1.00 48.75 145 GLN A C 1
ATOM 1187 O O . GLN A 1 145 ? -28.504 -4.164 19.884 1.00 48.75 145 GLN A O 1
#